Protein AF-A0A528IPZ6-F1 (afdb_monomer_lite)

Sequence (88 aa):
MARPATAAVRLLTGEREPVRLATTANILLHGLQAIDGVPCAVGDRVLVKDQADPTQNGIYTVSEGEWFRAADARSARTLQKGTTVHVQ

pLDDT: mean 79.62, std 16.93, range [39.41, 93.75]

Foldseek 3Di:
DDDDDPPPDDPPQQEDEAAQEEAPEADAQFAWDDHPNRTDDAQGWYQYCHHPPRVPGWIWGHDRGGIHHDPQINDCVSPPPPRDYHHD

Secondary structure (DSSP, 8-state):
-PPP--------S--PPPBSEE-SS---SBS--EETTEEP-TT-EEEE---SSGGG-EEEE--SSB-EE-GGGSSTTTS-TT----B-

Structure (mmCIF, N/CA/C/O backbone):
data_AF-A0A528IPZ6-F1
#
_entry.id   AF-A0A528IPZ6-F1
#
loop_
_atom_site.group_PDB
_atom_site.id
_atom_site.type_symbol
_atom_site.label_atom_id
_atom_site.label_alt_id
_atom_site.label_comp_id
_atom_site.label_asym_id
_atom_site.label_entity_id
_atom_site.label_seq_id
_atom_site.pdbx_PDB_ins_code
_atom_site.Cartn_x
_atom_site.Cartn_y
_atom_site.Cartn_z
_atom_site.occupancy
_atom_site.B_iso_or_equiv
_atom_site.auth_seq_id
_atom_site.auth_comp_id
_atom_site.auth_asym_id
_atom_site.auth_atom_id
_atom_site.pdbx_PDB_model_num
ATOM 1 N N . MET A 1 1 ? -22.573 -3.703 -32.213 1.00 40.62 1 MET A N 1
ATOM 2 C CA . MET A 1 1 ? -21.593 -2.640 -32.528 1.00 40.62 1 MET A CA 1
ATOM 3 C C . MET A 1 1 ? -20.501 -2.681 -31.471 1.00 40.62 1 MET A C 1
ATOM 5 O O . MET A 1 1 ? -20.773 -2.371 -30.319 1.00 40.62 1 MET A O 1
ATOM 9 N N . ALA A 1 2 ? -19.321 -3.191 -31.829 1.00 39.41 2 ALA A N 1
ATOM 10 C CA . ALA A 1 2 ? -18.195 -3.355 -30.914 1.00 39.41 2 ALA A CA 1
ATOM 11 C C . ALA A 1 2 ? -17.533 -1.993 -30.659 1.00 39.41 2 ALA A C 1
ATOM 13 O O . ALA A 1 2 ? -17.204 -1.279 -31.605 1.00 39.41 2 ALA A O 1
ATOM 14 N N . ARG A 1 3 ? -17.380 -1.615 -29.387 1.00 40.81 3 ARG A N 1
ATOM 15 C CA . ARG A 1 3 ? -16.640 -0.410 -28.992 1.00 40.81 3 ARG A CA 1
ATOM 16 C C . ARG A 1 3 ? -15.161 -0.603 -29.365 1.00 40.81 3 ARG A C 1
ATOM 18 O O . ARG A 1 3 ? -14.621 -1.660 -29.041 1.00 40.81 3 ARG A O 1
ATOM 25 N N . PRO A 1 4 ? -14.505 0.361 -30.033 1.00 42.81 4 PRO A N 1
ATOM 26 C CA . PRO A 1 4 ? -13.093 0.237 -30.361 1.00 42.81 4 PRO A CA 1
ATOM 27 C C . PRO A 1 4 ? -12.274 0.249 -29.066 1.00 42.81 4 PRO A C 1
ATOM 29 O O . PRO A 1 4 ? -12.416 1.145 -28.235 1.00 42.81 4 PRO A O 1
ATOM 32 N N . ALA A 1 5 ? -11.438 -0.772 -28.884 1.00 47.09 5 ALA A N 1
ATOM 33 C CA . ALA A 1 5 ? -10.444 -0.813 -27.826 1.00 47.09 5 ALA A CA 1
ATOM 34 C C . ALA A 1 5 ? -9.359 0.221 -28.154 1.00 47.09 5 ALA A C 1
ATOM 36 O O . ALA A 1 5 ? -8.460 -0.039 -28.953 1.00 47.09 5 ALA A O 1
ATOM 37 N N . THR A 1 6 ? -9.472 1.415 -27.575 1.00 43.94 6 THR A N 1
ATOM 38 C CA . THR A 1 6 ? -8.403 2.416 -27.578 1.00 43.94 6 THR A CA 1
ATOM 39 C C . THR A 1 6 ? -7.190 1.804 -26.886 1.00 43.94 6 THR A C 1
ATOM 41 O O . THR A 1 6 ? -7.139 1.705 -25.661 1.00 43.94 6 THR A O 1
ATOM 44 N N . ALA A 1 7 ? -6.227 1.350 -27.684 1.00 42.75 7 ALA A N 1
ATOM 45 C CA . ALA A 1 7 ? -4.914 0.951 -27.218 1.00 42.75 7 ALA A CA 1
ATOM 46 C C . ALA A 1 7 ? -4.237 2.183 -26.606 1.00 42.75 7 ALA A C 1
ATOM 48 O O . ALA A 1 7 ? -3.755 3.062 -27.320 1.00 42.75 7 ALA A O 1
ATOM 49 N N . ALA A 1 8 ? -4.252 2.273 -25.276 1.00 45.25 8 ALA A N 1
ATOM 50 C CA . ALA A 1 8 ? -3.491 3.280 -24.562 1.00 45.25 8 ALA A CA 1
ATOM 51 C C . ALA A 1 8 ? -2.005 3.058 -24.867 1.00 45.25 8 ALA A C 1
ATOM 53 O O . ALA A 1 8 ? -1.436 2.002 -24.577 1.00 45.25 8 ALA A O 1
ATOM 54 N N . VAL A 1 9 ? -1.398 4.058 -25.503 1.00 45.22 9 VAL A N 1
ATOM 55 C CA . VAL A 1 9 ? 0.046 4.188 -25.682 1.00 45.22 9 VAL A CA 1
ATOM 56 C C . VAL A 1 9 ? 0.696 3.999 -24.314 1.00 45.22 9 VAL A C 1
ATOM 58 O O . VAL A 1 9 ? 0.485 4.786 -23.395 1.00 45.22 9 VAL A O 1
ATOM 61 N N . ARG A 1 10 ? 1.444 2.906 -24.164 1.00 44.44 10 ARG A N 1
ATOM 62 C CA . ARG A 1 10 ? 2.150 2.544 -22.936 1.00 44.44 10 ARG A CA 1
ATOM 63 C C . ARG A 1 10 ? 3.275 3.550 -22.699 1.00 44.44 10 ARG A C 1
ATOM 65 O O . ARG A 1 10 ? 4.394 3.340 -23.166 1.00 44.44 10 ARG A O 1
ATOM 72 N N . LEU A 1 11 ? 2.988 4.631 -21.975 1.00 46.31 11 LEU A N 1
ATOM 73 C CA . LEU A 1 11 ? 4.033 5.394 -21.305 1.00 46.31 11 LEU A CA 1
ATOM 74 C C . LEU A 1 11 ? 4.726 4.430 -20.332 1.00 46.31 11 LEU A C 1
ATOM 76 O O . LEU A 1 11 ? 4.117 3.893 -19.412 1.00 46.31 11 LEU A O 1
ATOM 80 N N . LEU A 1 12 ? 6.005 4.159 -20.578 1.00 50.56 12 LEU A N 1
ATOM 81 C CA . LEU A 1 12 ? 6.880 3.360 -19.714 1.00 50.56 12 LEU A CA 1
ATOM 82 C C . LEU A 1 12 ? 7.359 4.162 -18.486 1.00 50.56 12 LEU A C 1
ATOM 84 O O . LEU A 1 12 ? 8.355 3.804 -17.865 1.00 50.56 12 LEU A O 1
ATOM 88 N N . THR A 1 13 ? 6.688 5.262 -18.142 1.00 47.97 13 THR A N 1
ATOM 89 C CA . THR A 1 13 ? 6.910 6.001 -16.899 1.00 47.97 13 THR A CA 1
ATOM 90 C C . THR A 1 13 ? 6.067 5.343 -15.820 1.00 47.97 13 THR A C 1
ATOM 92 O O . THR A 1 13 ? 4.848 5.296 -15.927 1.00 47.97 13 THR A O 1
ATOM 95 N N . GLY A 1 14 ? 6.732 4.751 -14.830 1.00 54.53 14 GLY A N 1
ATOM 96 C CA . GLY A 1 14 ? 6.139 3.874 -13.823 1.00 54.53 14 GLY A CA 1
ATOM 97 C C . GLY A 1 14 ? 5.208 4.554 -12.818 1.00 54.53 14 GLY A C 1
ATOM 98 O O . GLY A 1 14 ? 5.436 4.478 -11.617 1.00 54.53 14 GLY A O 1
ATOM 99 N N . GLU A 1 15 ? 4.138 5.182 -13.278 1.00 54.41 15 GLU A N 1
ATOM 100 C CA . GLU A 1 15 ? 3.026 5.552 -12.413 1.00 54.41 15 GLU A CA 1
ATOM 101 C C . GLU A 1 15 ? 2.243 4.278 -12.086 1.00 54.41 15 GLU A C 1
ATOM 103 O O . GLU A 1 15 ? 1.630 3.652 -12.952 1.00 54.41 15 GLU A O 1
ATOM 108 N N . ARG A 1 16 ? 2.347 3.840 -10.828 1.00 67.62 16 ARG A N 1
ATOM 109 C CA . ARG A 1 16 ? 1.500 2.767 -10.298 1.00 67.62 16 ARG A CA 1
ATOM 110 C C . ARG A 1 16 ? 0.118 3.324 -10.012 1.00 67.62 16 ARG A C 1
ATOM 112 O O . ARG A 1 16 ? -0.019 4.519 -9.746 1.00 67.62 16 ARG A O 1
ATOM 119 N N . GLU A 1 17 ? -0.878 2.442 -10.015 1.00 75.75 17 GLU A N 1
ATOM 120 C CA . GLU A 1 17 ? -2.213 2.818 -9.557 1.00 75.75 17 GLU A CA 1
ATOM 121 C C . GLU A 1 17 ? -2.118 3.480 -8.177 1.00 75.75 17 GLU A C 1
ATOM 123 O O . GLU A 1 17 ? -1.345 3.003 -7.328 1.00 75.75 17 GLU A O 1
ATOM 128 N N . PRO A 1 18 ? -2.875 4.571 -7.960 1.00 80.94 18 PRO A N 1
ATOM 129 C CA . PRO A 1 18 ? -2.799 5.321 -6.724 1.00 80.94 18 PRO A CA 1
ATOM 130 C C . PRO A 1 18 ? -3.082 4.401 -5.538 1.00 80.94 18 PRO A C 1
ATOM 132 O O . PRO A 1 18 ? -3.908 3.485 -5.602 1.00 80.94 18 PRO A O 1
ATOM 135 N N . VAL A 1 19 ? -2.353 4.633 -4.455 1.00 86.81 19 VAL A N 1
ATOM 136 C CA . VAL A 1 19 ? -2.618 3.982 -3.176 1.00 86.81 19 VAL A CA 1
ATOM 137 C C . VAL A 1 19 ? -3.531 4.883 -2.362 1.00 86.81 19 VAL A C 1
ATOM 139 O O . VAL A 1 19 ? -3.468 6.106 -2.455 1.00 86.81 19 VAL A O 1
ATOM 142 N N . ARG A 1 20 ? -4.385 4.277 -1.550 1.00 88.50 20 ARG A N 1
ATOM 143 C CA . ARG A 1 20 ? -5.246 5.013 -0.632 1.00 88.50 20 ARG A CA 1
ATOM 144 C C . ARG A 1 20 ? -4.475 5.469 0.602 1.00 88.50 20 ARG A C 1
ATOM 146 O O . ARG A 1 20 ? -4.743 6.536 1.128 1.00 88.50 20 ARG A O 1
ATOM 153 N N . LEU A 1 21 ? -3.536 4.647 1.075 1.00 89.62 21 LEU A N 1
ATOM 154 C CA . LEU A 1 21 ? -2.800 4.886 2.318 1.00 89.62 21 LEU A CA 1
ATOM 155 C C . LEU A 1 21 ? -1.324 4.528 2.148 1.00 89.62 21 LEU A C 1
ATOM 157 O O . LEU A 1 21 ? -0.959 3.712 1.298 1.00 89.62 21 LEU A O 1
ATOM 161 N N . ALA A 1 22 ? -0.475 5.112 2.985 1.00 92.12 22 ALA A N 1
ATOM 162 C CA . ALA A 1 22 ? 0.924 4.734 3.113 1.00 92.12 22 ALA A CA 1
ATOM 163 C C . ALA A 1 22 ? 1.239 4.476 4.584 1.00 92.12 22 ALA A C 1
ATOM 165 O O . ALA A 1 22 ? 0.801 5.222 5.449 1.00 92.12 22 ALA A O 1
ATOM 166 N N . THR A 1 23 ? 1.993 3.422 4.875 1.00 92.38 23 THR A N 1
ATOM 167 C CA . THR A 1 23 ? 2.429 3.145 6.244 1.00 92.38 23 THR A CA 1
ATOM 168 C C . THR A 1 23 ? 3.438 4.197 6.693 1.00 92.38 23 THR A C 1
ATOM 170 O O . THR A 1 23 ? 4.269 4.627 5.887 1.00 92.38 23 THR A O 1
ATOM 173 N N . THR A 1 24 ? 3.391 4.547 7.977 1.00 90.75 24 THR A N 1
ATOM 174 C CA . THR A 1 24 ? 4.387 5.367 8.694 1.00 90.75 24 THR A CA 1
ATOM 175 C C . THR A 1 24 ? 5.178 4.559 9.732 1.00 90.75 24 THR A C 1
ATOM 177 O O . THR A 1 24 ? 6.134 5.060 10.323 1.00 90.75 24 THR A O 1
ATOM 180 N N . ALA A 1 25 ? 4.777 3.306 9.958 1.00 91.62 25 ALA A N 1
ATOM 181 C CA . ALA A 1 25 ? 5.358 2.385 10.922 1.00 91.62 25 ALA A CA 1
ATOM 182 C C . ALA A 1 25 ? 5.245 0.934 10.430 1.00 91.62 25 ALA A C 1
ATOM 184 O O . ALA A 1 25 ? 4.564 0.635 9.444 1.00 91.62 25 ALA A O 1
ATOM 185 N N . ASN A 1 26 ? 5.890 0.023 11.159 1.00 92.31 26 AS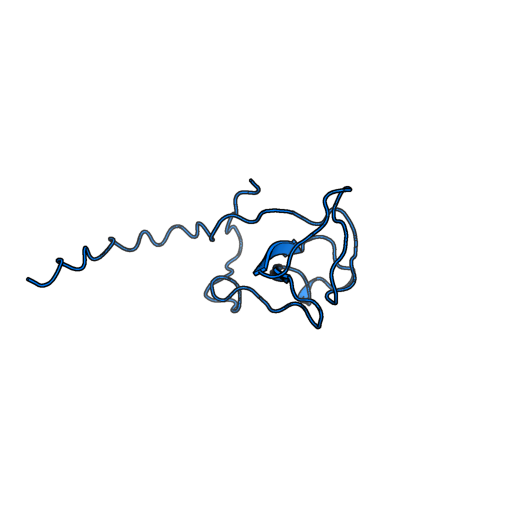N A N 1
ATOM 186 C CA . ASN A 1 26 ? 5.767 -1.408 10.927 1.00 92.31 26 ASN A CA 1
ATOM 187 C C . ASN A 1 26 ? 4.337 -1.883 11.237 1.00 92.31 26 ASN A C 1
ATOM 189 O O . ASN A 1 26 ? 3.802 -1.597 12.308 1.00 92.31 26 ASN A O 1
ATOM 193 N N . ILE A 1 27 ? 3.745 -2.634 10.314 1.00 93.06 27 ILE A N 1
ATOM 194 C CA . ILE A 1 27 ? 2.375 -3.162 10.404 1.00 93.06 27 ILE A CA 1
ATOM 195 C C . ILE A 1 27 ? 2.355 -4.673 10.194 1.00 93.06 27 ILE A C 1
ATOM 197 O O . ILE A 1 27 ? 3.242 -5.226 9.546 1.00 93.06 27 ILE A O 1
ATOM 201 N N . LEU A 1 28 ? 1.303 -5.331 10.678 1.00 92.19 28 LEU A N 1
ATOM 202 C CA . LEU A 1 28 ? 1.012 -6.712 10.307 1.00 92.19 28 LEU A CA 1
ATOM 203 C C . LEU A 1 28 ? 0.358 -6.715 8.920 1.00 92.19 28 LEU A C 1
ATOM 205 O O . LEU A 1 28 ? -0.634 -6.029 8.699 1.00 92.19 28 LEU A O 1
ATOM 209 N N . LEU A 1 29 ? 0.886 -7.490 7.975 1.00 92.38 29 LEU A N 1
ATOM 210 C CA . LEU A 1 29 ? 0.322 -7.631 6.623 1.00 92.38 29 LEU A CA 1
ATOM 211 C C . LEU A 1 29 ? -0.844 -8.633 6.597 1.00 92.38 29 LEU A C 1
ATOM 213 O O . LEU A 1 29 ? -0.892 -9.534 5.761 1.00 92.38 29 LEU A O 1
ATOM 217 N N . HIS A 1 30 ? -1.754 -8.508 7.562 1.00 93.19 30 HIS A N 1
ATOM 218 C CA . HIS A 1 30 ? -2.881 -9.408 7.755 1.00 93.19 30 HIS A CA 1
ATOM 219 C C . HIS A 1 30 ? -4.060 -8.675 8.400 1.00 93.19 30 HIS A C 1
ATOM 221 O O . HIS A 1 30 ? -3.885 -7.957 9.384 1.00 93.19 30 HIS A O 1
ATOM 227 N N . GLY A 1 31 ? -5.267 -8.934 7.902 1.00 91.94 31 GLY A N 1
ATOM 228 C CA . GLY A 1 31 ? -6.506 -8.403 8.455 1.00 91.94 31 GLY A CA 1
ATOM 229 C C . GLY A 1 31 ? -6.751 -6.930 8.144 1.00 91.94 31 GLY A C 1
ATOM 230 O O . GLY A 1 31 ? -5.916 -6.222 7.579 1.00 91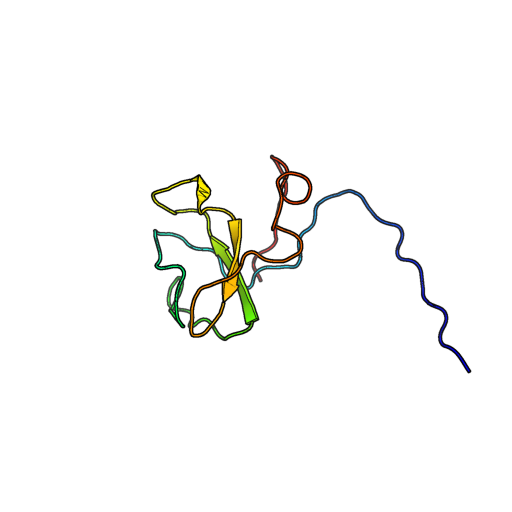.94 31 GLY A O 1
ATOM 231 N N . LEU A 1 32 ? -7.936 -6.458 8.525 1.00 91.19 32 LEU A N 1
ATOM 232 C CA . LEU A 1 32 ? -8.284 -5.046 8.429 1.00 91.19 32 LEU A CA 1
ATOM 233 C C . LEU A 1 32 ? -7.669 -4.292 9.607 1.00 91.19 32 LEU A C 1
ATOM 235 O O . LEU A 1 32 ? -7.904 -4.627 10.767 1.00 91.19 32 LEU A O 1
ATOM 239 N N . GLN A 1 33 ? -6.895 -3.257 9.30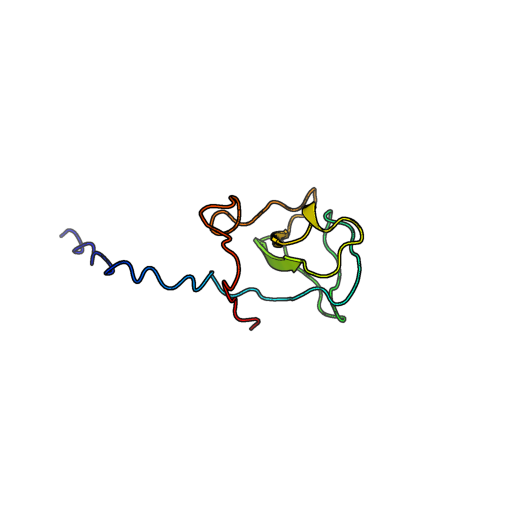0 1.00 92.00 33 GLN A N 1
ATOM 240 C CA . GLN A 1 33 ? -6.241 -2.405 10.289 1.00 92.00 33 GLN A CA 1
ATOM 241 C C . GLN A 1 33 ? -6.429 -0.932 9.942 1.00 92.00 33 GLN A C 1
ATOM 243 O O . GLN A 1 33 ? -6.832 -0.585 8.830 1.00 92.00 33 GLN A O 1
ATOM 248 N N . ALA A 1 34 ? -6.133 -0.059 10.900 1.00 90.75 34 ALA A N 1
ATOM 249 C CA . ALA A 1 34 ? -6.087 1.373 10.661 1.00 90.75 34 ALA A CA 1
ATOM 250 C C . ALA A 1 34 ? -4.644 1.805 10.389 1.00 90.75 34 ALA A C 1
ATOM 252 O O . ALA A 1 34 ? -3.744 1.471 11.159 1.00 90.75 34 ALA A O 1
ATOM 253 N N . ILE A 1 35 ? -4.436 2.559 9.314 1.00 90.81 35 ILE A N 1
ATOM 254 C CA . ILE A 1 35 ? -3.155 3.201 9.006 1.00 90.81 35 ILE A CA 1
ATOM 255 C C . ILE A 1 35 ? -3.354 4.697 9.205 1.00 90.81 35 ILE A C 1
ATOM 257 O O . ILE A 1 35 ? -4.283 5.270 8.641 1.00 90.81 35 ILE A O 1
ATOM 261 N N . ASP A 1 36 ? -2.531 5.307 10.059 1.00 84.69 36 ASP A N 1
ATOM 262 C CA . ASP A 1 36 ? -2.623 6.728 10.430 1.00 84.69 36 ASP A CA 1
ATOM 263 C C . ASP A 1 36 ? -4.032 7.160 10.889 1.00 84.69 36 ASP A C 1
ATOM 265 O O . ASP A 1 36 ? -4.503 8.260 10.612 1.00 84.69 36 ASP A O 1
ATOM 269 N N . GLY A 1 37 ? -4.740 6.267 11.589 1.00 86.19 37 GLY A N 1
ATOM 270 C CA . GLY A 1 37 ? -6.106 6.506 12.070 1.00 86.19 37 GLY A CA 1
ATOM 271 C C . GLY A 1 37 ? -7.202 6.322 11.014 1.00 86.19 37 GLY A C 1
ATOM 272 O O . GLY A 1 37 ? -8.382 6.416 11.352 1.00 86.19 37 GLY A O 1
ATOM 273 N N . VAL A 1 38 ? -6.851 6.002 9.765 1.00 89.12 38 VAL A N 1
ATOM 274 C CA . VAL A 1 38 ? -7.811 5.699 8.699 1.00 89.12 38 VAL A CA 1
ATOM 275 C C . VAL A 1 38 ? -8.025 4.185 8.608 1.00 89.12 38 VAL A C 1
ATOM 277 O O . VAL A 1 38 ? -7.063 3.451 8.368 1.00 89.12 38 VAL A O 1
ATOM 280 N N . PRO A 1 39 ? -9.264 3.681 8.767 1.00 90.00 39 PRO A N 1
ATOM 281 C CA . PRO A 1 39 ? -9.542 2.260 8.610 1.00 90.00 39 PRO A CA 1
ATOM 282 C C . PRO A 1 39 ? -9.346 1.834 7.151 1.00 90.00 39 PRO A C 1
ATOM 284 O O . PRO A 1 39 ? -9.832 2.494 6.222 1.00 90.00 39 PRO A O 1
ATOM 287 N N . CYS A 1 40 ? -8.640 0.723 6.956 1.00 90.62 40 CYS A N 1
ATOM 288 C CA . CYS A 1 40 ? -8.520 0.073 5.658 1.00 90.62 40 CYS A CA 1
ATOM 289 C C . CYS A 1 40 ? -9.759 -0.786 5.378 1.00 90.62 40 CYS A C 1
ATOM 291 O O . CYS A 1 40 ? -10.299 -1.425 6.284 1.00 90.62 40 CYS A O 1
ATOM 293 N N . ALA A 1 41 ? -10.164 -0.843 4.115 1.00 90.50 41 ALA A N 1
ATOM 294 C CA . ALA A 1 41 ? -11.177 -1.756 3.604 1.00 90.50 41 ALA A CA 1
ATOM 295 C C . ALA A 1 41 ? -10.541 -2.820 2.698 1.00 90.50 41 ALA A C 1
ATOM 297 O O . ALA A 1 41 ? -9.462 -2.620 2.141 1.00 90.50 41 ALA A O 1
ATOM 298 N N . VAL A 1 42 ? -11.218 -3.958 2.527 1.00 90.62 42 VAL A N 1
ATOM 299 C CA . VAL A 1 42 ? -10.788 -4.991 1.572 1.00 90.62 42 VAL A CA 1
ATOM 300 C C . VAL A 1 42 ? -10.685 -4.391 0.171 1.00 90.62 42 VAL A C 1
ATOM 302 O O . VAL A 1 42 ? -11.600 -3.709 -0.286 1.00 90.62 42 VAL A O 1
ATOM 305 N N . GLY A 1 43 ? -9.578 -4.666 -0.516 1.00 87.06 43 GLY A N 1
ATOM 306 C CA . GLY A 1 43 ? -9.300 -4.128 -1.846 1.00 87.06 43 GLY A CA 1
ATOM 307 C C . GLY A 1 43 ? -8.583 -2.776 -1.845 1.00 87.06 43 GLY A C 1
ATOM 308 O O . GLY A 1 43 ? -8.093 -2.371 -2.900 1.00 87.06 43 GLY A O 1
ATOM 309 N N . ASP A 1 44 ? -8.444 -2.112 -0.691 1.00 90.25 44 ASP A N 1
ATOM 310 C CA . ASP A 1 44 ? -7.648 -0.889 -0.599 1.00 90.25 44 ASP A CA 1
ATOM 311 C C . ASP A 1 44 ? -6.195 -1.164 -0.983 1.00 90.25 44 ASP A C 1
ATOM 313 O O . ASP A 1 44 ? -5.618 -2.202 -0.655 1.00 90.25 44 ASP A O 1
ATOM 317 N N . ARG A 1 45 ? -5.584 -0.201 -1.672 1.00 92.44 45 ARG A N 1
ATOM 318 C CA . ARG A 1 45 ? -4.166 -0.244 -2.019 1.00 92.44 45 ARG A CA 1
ATOM 319 C C . ARG A 1 45 ? -3.372 0.553 -0.996 1.00 92.44 45 ARG A C 1
ATOM 321 O O . ARG A 1 45 ? -3.672 1.720 -0.757 1.00 92.44 45 ARG A O 1
ATOM 328 N N . VAL A 1 46 ? -2.343 -0.057 -0.426 1.00 92.25 46 VAL A N 1
ATOM 329 C CA . VAL A 1 46 ? -1.507 0.541 0.616 1.00 92.25 46 VAL A CA 1
ATOM 330 C C . VAL A 1 46 ? -0.043 0.471 0.209 1.00 92.25 46 VAL A C 1
ATOM 332 O O . VAL A 1 46 ? 0.467 -0.597 -0.135 1.00 92.25 46 VAL A O 1
ATOM 335 N N . LEU A 1 47 ? 0.656 1.602 0.280 1.00 92.56 47 LEU A N 1
ATOM 336 C CA . LEU A 1 47 ? 2.111 1.634 0.202 1.00 92.56 47 LEU A CA 1
ATOM 337 C C . LEU A 1 47 ? 2.703 1.242 1.559 1.00 92.56 47 LEU A C 1
ATOM 339 O O . LEU A 1 47 ? 2.660 2.009 2.516 1.00 92.56 47 LEU A O 1
ATOM 343 N N . VAL A 1 48 ? 3.296 0.060 1.621 1.00 93.25 48 VAL A N 1
ATOM 344 C CA . VAL A 1 48 ? 4.029 -0.445 2.778 1.00 93.25 48 VAL A CA 1
ATOM 345 C C . VAL A 1 48 ? 5.501 -0.095 2.594 1.00 93.25 48 VAL A C 1
ATOM 347 O O . VAL A 1 48 ? 6.163 -0.621 1.698 1.00 93.25 48 VAL A O 1
ATOM 350 N N . LYS A 1 49 ? 6.012 0.831 3.405 1.00 91.00 49 LYS A N 1
ATOM 351 C CA . LYS A 1 49 ? 7.374 1.373 3.254 1.00 91.00 49 LYS A CA 1
ATOM 352 C C . LYS A 1 49 ? 8.238 1.345 4.518 1.00 91.00 49 LYS A C 1
ATOM 354 O O . LYS A 1 49 ? 9.444 1.529 4.395 1.00 91.00 49 LYS A O 1
ATOM 359 N N . ASP A 1 50 ? 7.651 1.089 5.688 1.00 92.94 50 ASP A N 1
ATOM 360 C CA . ASP A 1 50 ? 8.347 1.152 6.985 1.00 92.94 50 ASP A CA 1
ATOM 361 C C . ASP A 1 50 ? 8.355 -0.203 7.721 1.00 92.94 50 ASP A C 1
ATOM 363 O O . ASP A 1 50 ? 8.237 -0.259 8.946 1.00 92.94 50 ASP A O 1
ATOM 367 N N . GLN A 1 51 ? 8.463 -1.316 6.986 1.00 92.62 51 GLN A N 1
ATOM 368 C CA . GLN A 1 51 ? 8.628 -2.640 7.598 1.00 92.62 51 GLN A CA 1
ATOM 369 C C . GLN A 1 51 ? 10.034 -2.821 8.173 1.00 92.62 51 GLN A C 1
ATOM 371 O O . GLN A 1 51 ? 11.015 -2.303 7.633 1.00 92.62 51 GLN A O 1
ATOM 376 N N . ALA A 1 52 ? 10.133 -3.614 9.243 1.00 93.00 52 ALA A N 1
ATOM 377 C CA . ALA A 1 52 ? 11.419 -3.987 9.835 1.00 93.00 52 ALA A CA 1
ATOM 378 C C . ALA A 1 52 ? 12.271 -4.844 8.881 1.00 93.00 52 ALA A C 1
ATOM 380 O O . ALA A 1 52 ? 13.491 -4.694 8.845 1.00 93.00 52 ALA A O 1
ATOM 381 N N . ASP A 1 53 ? 11.627 -5.714 8.096 1.00 90.88 53 ASP A N 1
ATOM 382 C CA . ASP A 1 53 ? 12.247 -6.409 6.971 1.00 90.88 53 ASP A CA 1
ATOM 383 C C . ASP A 1 53 ? 12.006 -5.607 5.677 1.00 90.88 53 ASP A C 1
ATOM 385 O O . ASP A 1 53 ? 10.878 -5.569 5.173 1.00 90.88 53 ASP A O 1
ATOM 389 N N . PRO A 1 54 ? 13.047 -4.996 5.077 1.00 86.50 54 PRO A N 1
ATOM 390 C CA . PRO A 1 54 ? 12.897 -4.212 3.855 1.00 86.50 54 PRO A CA 1
ATOM 391 C C . PRO A 1 54 ? 12.372 -5.020 2.667 1.00 86.50 54 PRO A C 1
ATOM 393 O O . PRO A 1 54 ? 11.843 -4.433 1.721 1.00 86.50 54 PRO A O 1
ATOM 396 N N . THR A 1 55 ? 12.504 -6.351 2.683 1.00 86.94 55 THR A N 1
ATOM 397 C CA . THR A 1 55 ? 11.963 -7.203 1.619 1.00 86.94 55 THR A CA 1
ATOM 398 C C . THR A 1 55 ? 10.438 -7.208 1.619 1.00 86.94 55 THR A C 1
ATOM 400 O O . THR A 1 55 ? 9.846 -7.411 0.561 1.00 86.94 55 TH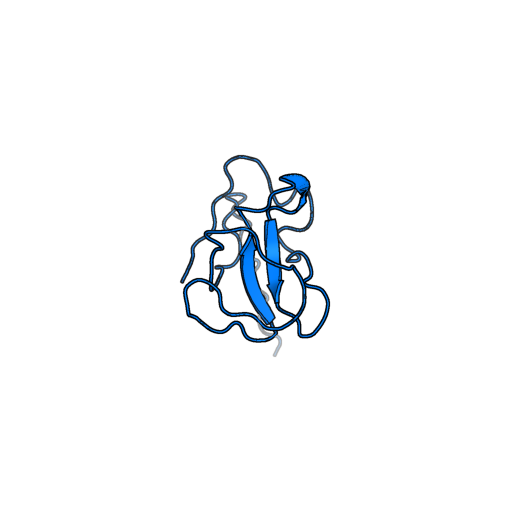R A O 1
ATOM 403 N N . GLN A 1 56 ? 9.791 -6.909 2.750 1.00 90.19 56 GLN A N 1
ATOM 404 C CA . GLN A 1 56 ? 8.336 -6.791 2.884 1.00 90.19 56 GLN A CA 1
ATOM 405 C C . GLN A 1 56 ? 7.802 -5.422 2.440 1.00 90.19 56 GLN A C 1
ATOM 407 O O . GLN A 1 56 ? 6.594 -5.253 2.304 1.00 90.19 56 GLN A O 1
ATOM 412 N N . ASN A 1 57 ? 8.670 -4.452 2.140 1.00 91.06 57 ASN A N 1
ATOM 413 C CA . ASN A 1 57 ? 8.229 -3.182 1.573 1.00 91.06 57 ASN A CA 1
ATOM 414 C C . ASN A 1 57 ? 7.688 -3.377 0.144 1.00 91.06 57 ASN A C 1
ATOM 416 O O . ASN A 1 57 ? 8.167 -4.204 -0.645 1.00 91.06 57 ASN A O 1
ATOM 420 N N . GLY A 1 58 ? 6.656 -2.619 -0.210 1.00 90.56 58 GLY A N 1
ATOM 421 C CA . GLY A 1 58 ? 5.988 -2.697 -1.504 1.00 90.56 58 GLY A CA 1
ATOM 422 C C . GLY A 1 58 ? 4.580 -2.118 -1.477 1.00 90.56 58 GLY A C 1
ATOM 423 O O . GLY A 1 58 ? 4.160 -1.502 -0.507 1.00 90.56 58 GLY A O 1
ATOM 424 N N . ILE A 1 59 ? 3.838 -2.320 -2.564 1.00 91.38 59 ILE A N 1
ATOM 425 C CA . ILE A 1 59 ? 2.426 -1.937 -2.632 1.00 91.38 59 ILE A CA 1
ATOM 426 C C . ILE A 1 59 ? 1.588 -3.191 -2.417 1.00 91.38 59 ILE A C 1
ATOM 428 O O . ILE A 1 59 ? 1.802 -4.202 -3.095 1.00 91.38 59 ILE A O 1
ATOM 432 N N . TYR A 1 60 ? 0.654 -3.112 -1.480 1.00 92.88 60 TYR A N 1
ATOM 433 C CA . TYR A 1 60 ? -0.199 -4.213 -1.061 1.00 92.88 60 TYR A CA 1
ATOM 434 C C . TYR A 1 60 ? -1.668 -3.890 -1.290 1.00 92.88 60 TYR A C 1
ATOM 436 O O . TYR A 1 60 ? -2.080 -2.735 -1.225 1.00 92.88 60 TYR A O 1
ATOM 444 N N . THR A 1 61 ? -2.446 -4.933 -1.538 1.00 93.12 61 THR A N 1
ATOM 445 C CA . THR A 1 61 ? -3.901 -4.917 -1.531 1.00 93.12 61 THR A CA 1
ATOM 446 C C . THR A 1 61 ? -4.379 -5.521 -0.217 1.00 93.12 61 THR A C 1
ATOM 448 O O . THR A 1 61 ? -4.003 -6.644 0.135 1.00 93.12 61 THR A O 1
ATOM 451 N N . VAL A 1 62 ? -5.194 -4.756 0.501 1.00 93.62 62 VAL A N 1
ATOM 452 C CA . VAL A 1 62 ? -5.739 -5.107 1.811 1.00 93.62 62 VAL A CA 1
ATOM 453 C C . VAL A 1 62 ? -6.739 -6.249 1.684 1.00 93.62 62 VAL A C 1
ATOM 455 O O . VAL A 1 62 ? -7.557 -6.287 0.763 1.00 93.62 62 VAL A O 1
ATOM 458 N N . SER A 1 63 ? -6.688 -7.163 2.646 1.00 92.88 63 SER A N 1
ATOM 459 C CA . SER A 1 63 ? -7.578 -8.314 2.766 1.00 92.88 63 SER A CA 1
ATOM 460 C C . SER A 1 63 ? -7.960 -8.529 4.233 1.00 92.88 63 SER A C 1
ATOM 462 O O . SER A 1 63 ? -7.262 -8.066 5.135 1.00 92.88 63 SER A O 1
ATOM 464 N N . GLU A 1 64 ? -9.053 -9.254 4.477 1.00 90.56 64 GLU A N 1
ATOM 465 C CA . GLU A 1 64 ? -9.417 -9.752 5.816 1.00 90.56 64 GLU A CA 1
ATOM 466 C C . GLU A 1 64 ? -8.448 -10.835 6.318 1.00 90.56 64 GLU A C 1
ATOM 468 O O . GLU A 1 64 ? -8.332 -11.052 7.522 1.00 90.56 64 GLU A O 1
ATOM 473 N N . GLY A 1 65 ? -7.744 -11.495 5.394 1.00 92.75 65 GLY A N 1
ATOM 474 C CA . GLY A 1 65 ? -6.647 -12.418 5.677 1.00 92.75 65 GLY A CA 1
ATOM 475 C C . GLY A 1 65 ? -5.289 -11.789 5.374 1.00 92.75 65 GLY A C 1
ATOM 476 O O . GLY A 1 65 ? -5.075 -10.600 5.604 1.00 92.75 65 GLY A O 1
ATOM 477 N N . GLU A 1 66 ? -4.369 -12.572 4.813 1.00 93.00 66 GLU A N 1
ATOM 478 C CA . GLU A 1 66 ? -3.072 -12.060 4.360 1.00 93.00 66 GLU A CA 1
ATOM 479 C C . GLU A 1 66 ? -3.226 -11.002 3.263 1.00 93.00 66 GLU A C 1
ATOM 481 O O . GLU A 1 66 ? -4.045 -11.128 2.349 1.00 93.00 66 GLU A O 1
ATOM 486 N N . TRP A 1 67 ? -2.417 -9.951 3.349 1.00 93.75 67 TRP A N 1
ATOM 487 C CA . TRP A 1 67 ? -2.353 -8.923 2.322 1.00 93.75 67 TRP A CA 1
ATOM 488 C C . TRP A 1 67 ? -1.504 -9.402 1.153 1.00 93.75 67 TRP A C 1
ATOM 490 O O . TRP A 1 67 ? -0.420 -9.963 1.323 1.00 93.75 67 TRP A O 1
ATOM 500 N N . PHE A 1 68 ? -1.958 -9.109 -0.059 1.00 91.44 68 PHE A N 1
ATOM 501 C CA . PHE A 1 68 ? -1.283 -9.547 -1.277 1.00 91.44 68 PHE A CA 1
ATOM 502 C C . PHE A 1 68 ? -0.537 -8.388 -1.920 1.00 91.44 68 PHE A C 1
ATOM 504 O O . PHE A 1 68 ? -1.007 -7.255 -1.894 1.00 91.44 68 PHE A O 1
ATOM 511 N N . ARG A 1 69 ? 0.613 -8.647 -2.550 1.00 90.19 69 ARG A N 1
ATOM 512 C CA . ARG A 1 69 ? 1.272 -7.610 -3.358 1.00 90.19 69 ARG A CA 1
ATOM 513 C C . ARG A 1 69 ? 0.385 -7.231 -4.536 1.00 90.19 69 ARG A C 1
ATOM 515 O O . ARG A 1 69 ? -0.112 -8.109 -5.243 1.00 90.19 69 ARG A O 1
ATOM 522 N N . ALA A 1 70 ? 0.252 -5.933 -4.782 1.00 86.38 70 ALA A N 1
ATOM 523 C CA . ALA A 1 70 ? -0.512 -5.435 -5.912 1.00 86.38 70 ALA A CA 1
ATOM 524 C C . ALA A 1 70 ? 0.080 -5.947 -7.240 1.00 86.38 70 ALA A C 1
ATOM 526 O O . ALA A 1 70 ? 1.300 -6.077 -7.390 1.00 86.38 70 ALA A O 1
ATOM 527 N N . ALA A 1 71 ? -0.779 -6.267 -8.212 1.00 79.50 71 ALA A N 1
ATOM 528 C CA . ALA A 1 71 ? -0.380 -6.951 -9.447 1.00 79.50 71 ALA A CA 1
ATOM 529 C C . ALA A 1 71 ? 0.655 -6.161 -10.274 1.00 79.50 71 ALA A C 1
ATOM 531 O O . ALA A 1 71 ? 1.576 -6.741 -10.853 1.00 79.50 71 ALA A O 1
ATOM 532 N N . ASP A 1 72 ? 0.547 -4.836 -10.263 1.00 75.50 72 ASP A N 1
ATOM 533 C CA . ASP A 1 72 ? 1.453 -3.861 -10.880 1.00 75.50 72 ASP A CA 1
ATOM 534 C C . ASP A 1 72 ? 2.739 -3.616 -10.065 1.00 75.50 72 ASP A C 1
ATOM 536 O O . ASP A 1 72 ? 3.671 -2.976 -10.541 1.00 75.50 72 ASP A O 1
ATOM 540 N N . ALA A 1 73 ? 2.852 -4.188 -8.866 1.00 78.62 73 ALA A N 1
ATOM 541 C CA . ALA A 1 73 ? 3.980 -4.036 -7.945 1.00 78.62 73 ALA A CA 1
ATOM 542 C C . ALA A 1 73 ? 4.599 -5.377 -7.501 1.00 78.62 73 ALA A C 1
ATOM 544 O O . ALA A 1 73 ? 5.433 -5.407 -6.596 1.00 78.62 73 ALA A O 1
ATOM 545 N N . ARG A 1 74 ? 4.218 -6.498 -8.131 1.00 77.75 74 ARG A N 1
ATOM 546 C CA . ARG A 1 74 ? 4.584 -7.849 -7.666 1.00 77.75 74 ARG A CA 1
ATOM 547 C C . ARG A 1 74 ? 6.010 -8.303 -7.988 1.00 77.75 74 ARG A C 1
ATOM 549 O O . ARG A 1 74 ? 6.425 -9.354 -7.513 1.00 77.75 74 ARG A O 1
ATOM 556 N N . SER A 1 75 ? 6.734 -7.595 -8.855 1.00 74.12 75 SER A N 1
ATOM 557 C CA . SER A 1 75 ? 8.024 -8.062 -9.377 1.00 74.12 75 SER A CA 1
ATOM 558 C C . SER A 1 75 ? 9.040 -6.937 -9.514 1.00 74.12 75 SER A C 1
ATOM 560 O O . SER A 1 75 ? 8.673 -5.793 -9.758 1.00 74.12 75 SER A O 1
ATOM 562 N N . ALA A 1 76 ? 10.332 -7.269 -9.473 1.00 69.94 76 ALA A N 1
ATOM 563 C CA . ALA A 1 76 ? 11.412 -6.298 -9.682 1.00 69.94 76 ALA A CA 1
ATOM 564 C C . ALA A 1 76 ? 11.346 -5.588 -11.051 1.00 69.94 76 ALA A C 1
ATOM 566 O O . ALA A 1 76 ? 11.867 -4.488 -11.211 1.00 69.94 76 ALA A O 1
ATOM 567 N N . ARG A 1 77 ? 10.685 -6.194 -12.051 1.00 67.69 77 ARG A N 1
ATOM 568 C CA . ARG A 1 77 ? 10.450 -5.562 -13.360 1.00 67.69 77 ARG A CA 1
ATOM 569 C C . ARG A 1 77 ? 9.349 -4.504 -13.326 1.00 67.69 77 ARG A C 1
ATOM 571 O O . ARG A 1 77 ? 9.365 -3.613 -14.164 1.00 67.69 77 ARG A O 1
ATOM 578 N N . THR A 1 78 ? 8.401 -4.623 -12.402 1.00 66.94 78 THR A N 1
ATOM 579 C CA . THR A 1 78 ? 7.251 -3.716 -12.274 1.00 66.94 78 THR A CA 1
ATOM 580 C C . THR A 1 78 ? 7.414 -2.729 -11.111 1.00 66.94 78 THR A C 1
ATOM 582 O O . THR A 1 78 ? 6.791 -1.674 -11.093 1.00 66.94 78 THR A O 1
ATOM 585 N N . LEU A 1 79 ? 8.318 -3.024 -10.173 1.00 73.88 79 LEU A N 1
ATOM 586 C CA . LEU A 1 79 ? 8.702 -2.178 -9.048 1.00 73.88 79 LEU A CA 1
ATOM 587 C C . LEU A 1 79 ? 10.202 -1.846 -9.132 1.00 73.88 79 LEU A C 1
ATOM 589 O O . LEU A 1 79 ? 11.015 -2.374 -8.376 1.00 73.88 79 LEU A O 1
ATOM 593 N N . GLN A 1 80 ? 10.581 -0.998 -10.090 1.00 75.38 80 GLN A N 1
ATOM 594 C CA . GLN A 1 80 ? 11.976 -0.583 -10.259 1.00 75.38 80 GLN A CA 1
ATOM 595 C C . GLN A 1 80 ? 12.371 0.502 -9.247 1.00 75.38 80 GLN A C 1
ATOM 597 O O . GLN A 1 80 ? 11.526 1.196 -8.670 1.00 75.38 80 GLN A O 1
ATOM 602 N N . LYS A 1 81 ? 13.675 0.685 -9.027 1.00 73.25 81 LYS A N 1
ATOM 603 C CA . LYS A 1 81 ? 14.170 1.791 -8.199 1.00 73.25 81 LYS A CA 1
ATOM 604 C C . LYS A 1 81 ? 13.776 3.135 -8.827 1.00 73.25 81 LYS A C 1
ATOM 606 O O . LYS A 1 81 ? 13.855 3.291 -10.038 1.00 73.25 81 LYS A O 1
ATOM 611 N N . GLY A 1 82 ? 13.368 4.094 -7.996 1.00 73.56 82 GLY A N 1
ATOM 612 C CA . GLY A 1 82 ? 12.946 5.430 -8.443 1.00 73.56 82 GLY A CA 1
ATOM 613 C C . GLY A 1 82 ? 11.490 5.514 -8.900 1.00 73.56 82 GLY A C 1
ATOM 614 O O . GLY A 1 82 ? 11.020 6.585 -9.262 1.00 73.56 82 GLY A O 1
ATOM 615 N N . THR A 1 83 ? 10.756 4.407 -8.852 1.00 75.88 83 THR A N 1
ATOM 616 C CA . THR A 1 83 ? 9.360 4.400 -9.262 1.00 75.88 83 THR A CA 1
ATOM 617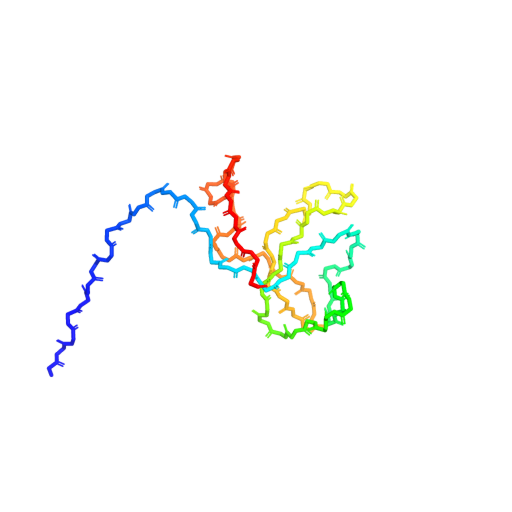 C C . THR A 1 83 ? 8.496 5.044 -8.168 1.00 75.88 83 THR A C 1
ATOM 619 O O . THR A 1 83 ? 8.553 4.633 -7.002 1.00 75.88 83 THR A O 1
ATOM 622 N N . THR A 1 84 ? 7.636 5.995 -8.531 1.00 79.25 84 THR A N 1
ATOM 623 C CA . THR A 1 84 ? 6.777 6.773 -7.620 1.00 79.25 84 THR A CA 1
ATOM 624 C C . THR A 1 84 ? 5.327 6.272 -7.621 1.00 79.25 84 THR A C 1
ATOM 626 O O . THR A 1 84 ? 4.886 5.587 -8.546 1.00 79.25 84 THR A O 1
ATOM 629 N N . VAL A 1 85 ? 4.593 6.525 -6.539 1.00 81.25 85 VAL A N 1
ATOM 630 C CA . VAL A 1 85 ? 3.155 6.241 -6.449 1.00 81.25 85 VAL A CA 1
ATOM 631 C C . VAL A 1 85 ? 2.479 7.374 -5.694 1.00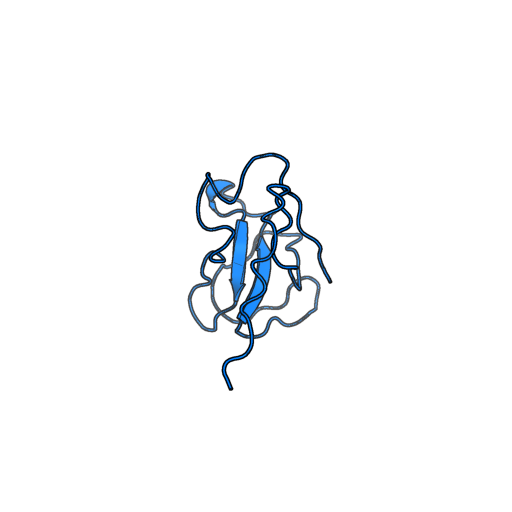 81.25 85 VAL A C 1
ATOM 633 O O . VAL A 1 85 ? 3.045 7.897 -4.734 1.00 81.25 85 VAL A O 1
ATOM 636 N N . HIS A 1 86 ? 1.301 7.774 -6.159 1.00 84.38 86 HIS A N 1
ATOM 637 C CA . HIS A 1 86 ? 0.518 8.828 -5.531 1.00 84.38 86 HIS A CA 1
ATOM 638 C C . HIS A 1 86 ? -0.346 8.239 -4.410 1.00 84.38 86 HIS A C 1
ATOM 640 O O . HIS A 1 86 ? -0.975 7.198 -4.611 1.00 84.38 86 HIS A O 1
ATOM 646 N N . VAL A 1 87 ? -0.384 8.908 -3.256 1.00 82.81 87 VAL A N 1
ATOM 647 C CA . VAL A 1 87 ? -1.327 8.611 -2.163 1.00 82.81 87 VAL A CA 1
ATOM 648 C C . VAL A 1 87 ? -2.510 9.571 -2.289 1.00 82.81 87 VAL A C 1
ATOM 650 O O . VAL A 1 87 ? -2.271 10.764 -2.462 1.00 82.81 87 VAL A O 1
ATOM 653 N N . GLN A 1 88 ? -3.746 9.067 -2.319 1.00 77.56 88 GLN A N 1
ATOM 654 C CA . GLN A 1 88 ? -4.957 9.894 -2.481 1.00 77.56 88 GLN A CA 1
ATOM 655 C C . GLN A 1 88 ? -5.283 10.752 -1.258 1.00 77.56 88 GLN A C 1
ATOM 657 O O . GLN A 1 88 ? -4.958 10.324 -0.130 1.00 77.56 88 GLN A O 1
#

Radius of gyration: 14.83 Å; chains: 1; bounding box: 36×22×45 Å